Protein AF-A0A1Q9T538-F1 (afdb_monomer_lite)

pLDDT: mean 89.17, std 6.35, range [55.75, 96.44]

Sequence (88 aa):
MREVAGTSTTKGGLLDDDLDTLLQRYPESPDGVWWGSAATDFYDGVRDVRREVRTLRDDVLDHAERCRTRARELEDEADAQEAAQSAD

Radius of gyration: 22.41 Å; chains: 1; bounding box: 58×16×60 Å

Structure (mmCIF, N/CA/C/O backbone):
data_AF-A0A1Q9T538-F1
#
_entry.id   AF-A0A1Q9T538-F1
#
loop_
_atom_site.group_PDB
_atom_site.id
_atom_site.type_symbol
_atom_site.label_atom_id
_atom_site.label_alt_id
_atom_site.label_comp_id
_atom_site.label_asym_id
_atom_site.label_entity_id
_atom_site.label_seq_id
_atom_site.pdbx_PDB_ins_code
_atom_site.Cartn_x
_atom_site.Cartn_y
_atom_site.Cartn_z
_atom_site.occupancy
_atom_site.B_iso_or_equiv
_atom_site.auth_seq_id
_atom_site.auth_comp_id
_atom_site.auth_asym_id
_atom_site.auth_atom_id
_atom_site.pdbx_PDB_model_num
ATOM 1 N N . MET A 1 1 ? -15.796 -4.920 10.171 1.00 82.38 1 MET A N 1
ATOM 2 C CA . MET A 1 1 ? -14.651 -3.982 10.273 1.00 82.38 1 MET A CA 1
ATOM 3 C C . MET A 1 1 ? -13.313 -4.687 10.499 1.00 82.38 1 MET A C 1
ATOM 5 O O . MET A 1 1 ? -12.398 -4.445 9.723 1.00 82.38 1 MET A O 1
ATOM 9 N N . ARG A 1 2 ? -13.183 -5.600 11.476 1.00 83.81 2 ARG A N 1
ATOM 10 C CA . ARG A 1 2 ? -11.931 -6.358 11.700 1.00 83.81 2 ARG A CA 1
ATOM 11 C C . ARG A 1 2 ? -11.460 -7.180 10.494 1.00 83.81 2 ARG A C 1
ATOM 13 O O . ARG A 1 2 ? -10.288 -7.126 10.146 1.00 83.81 2 ARG A O 1
ATOM 20 N N . GLU A 1 3 ? -12.368 -7.894 9.833 1.00 88.06 3 GLU A N 1
ATOM 21 C CA . GLU A 1 3 ? -12.048 -8.697 8.640 1.00 88.06 3 GLU A CA 1
ATOM 22 C C . GLU A 1 3 ? -11.554 -7.839 7.464 1.00 88.06 3 GLU A C 1
ATOM 24 O O . GLU A 1 3 ? -10.569 -8.177 6.808 1.00 88.06 3 GLU A O 1
ATOM 29 N N . VAL A 1 4 ? -12.194 -6.684 7.248 1.00 85.94 4 VAL A N 1
ATOM 30 C CA . VAL A 1 4 ? -11.776 -5.694 6.244 1.00 85.94 4 VAL A CA 1
ATOM 31 C C . VAL A 1 4 ? -10.369 -5.196 6.558 1.00 85.94 4 VAL A C 1
ATOM 33 O O . VAL A 1 4 ? -9.504 -5.236 5.690 1.00 85.94 4 VAL A O 1
ATOM 36 N N . ALA A 1 5 ? -10.103 -4.816 7.810 1.00 85.19 5 ALA A N 1
ATOM 37 C CA . ALA A 1 5 ? -8.769 -4.401 8.227 1.00 85.19 5 ALA A CA 1
ATOM 38 C C . ALA A 1 5 ? -7.714 -5.501 8.040 1.00 85.19 5 ALA A C 1
ATOM 40 O O . ALA A 1 5 ? -6.605 -5.220 7.593 1.00 85.19 5 ALA A O 1
ATOM 41 N N . GLY A 1 6 ? -8.047 -6.753 8.369 1.00 87.31 6 GLY A N 1
ATOM 42 C CA . GLY A 1 6 ? -7.163 -7.897 8.143 1.00 87.31 6 GLY A CA 1
ATOM 43 C C . GLY A 1 6 ? -6.816 -8.051 6.663 1.00 87.31 6 GLY A C 1
ATOM 44 O O . GLY A 1 6 ? -5.641 -8.047 6.300 1.00 87.31 6 GLY A O 1
ATOM 45 N N . THR A 1 7 ? -7.837 -8.080 5.805 1.00 91.25 7 THR A N 1
ATOM 46 C CA . THR A 1 7 ? -7.671 -8.208 4.350 1.00 91.25 7 THR A CA 1
ATOM 47 C C . THR A 1 7 ? -6.855 -7.060 3.759 1.00 91.25 7 THR A C 1
ATOM 49 O O . THR A 1 7 ? -5.944 -7.304 2.968 1.00 91.25 7 THR A O 1
ATOM 52 N N . SER A 1 8 ? -7.150 -5.816 4.146 1.00 87.56 8 SER A N 1
ATOM 53 C CA . SER A 1 8 ? -6.425 -4.637 3.670 1.00 87.56 8 SER A CA 1
ATOM 54 C C . SER A 1 8 ? -4.962 -4.651 4.101 1.00 87.56 8 SER A C 1
ATOM 56 O O . SER A 1 8 ? -4.099 -4.341 3.292 1.00 87.56 8 SER A O 1
ATOM 58 N N . THR A 1 9 ? -4.643 -5.085 5.324 1.00 89.50 9 THR A N 1
ATOM 59 C CA . THR A 1 9 ? -3.242 -5.237 5.748 1.00 89.50 9 THR A CA 1
ATOM 60 C C . THR A 1 9 ? -2.500 -6.289 4.932 1.00 89.50 9 THR A C 1
ATOM 62 O O . THR A 1 9 ? -1.398 -6.017 4.464 1.00 89.50 9 THR A O 1
ATOM 65 N N . THR A 1 10 ? -3.096 -7.466 4.720 1.00 90.81 10 THR A N 1
ATOM 66 C CA . THR A 1 10 ? -2.460 -8.522 3.922 1.00 90.81 10 THR A CA 1
ATOM 67 C C . THR A 1 10 ? -2.224 -8.069 2.487 1.00 90.81 10 THR A C 1
ATOM 69 O O . THR A 1 10 ? -1.117 -8.204 1.985 1.00 90.81 10 THR A O 1
ATOM 72 N N . LYS A 1 11 ? -3.244 -7.509 1.827 1.00 88.31 11 LYS A N 1
ATOM 73 C CA . LYS A 1 11 ? -3.125 -7.079 0.429 1.00 88.31 11 LYS A CA 1
ATOM 74 C C . LYS A 1 11 ? -2.230 -5.853 0.274 1.00 88.31 11 LYS A C 1
ATOM 76 O O . LYS A 1 11 ? -1.449 -5.810 -0.665 1.00 88.31 11 LYS A O 1
ATOM 81 N N . GLY A 1 12 ? -2.313 -4.896 1.197 1.00 85.44 12 GLY A N 1
ATOM 82 C CA . GLY A 1 12 ? -1.469 -3.702 1.198 1.00 85.44 12 GLY A CA 1
ATOM 83 C C . GLY A 1 12 ? 0.017 -4.045 1.272 1.00 85.44 12 GLY A C 1
ATOM 84 O O . GLY A 1 12 ? 0.811 -3.463 0.545 1.00 85.44 12 GLY A O 1
ATOM 85 N N . GLY A 1 13 ? 0.386 -5.048 2.077 1.00 84.19 13 GLY A N 1
ATOM 86 C CA . GLY A 1 13 ? 1.769 -5.518 2.179 1.00 84.19 13 GLY A CA 1
ATOM 87 C C . GLY A 1 13 ? 2.329 -6.183 0.9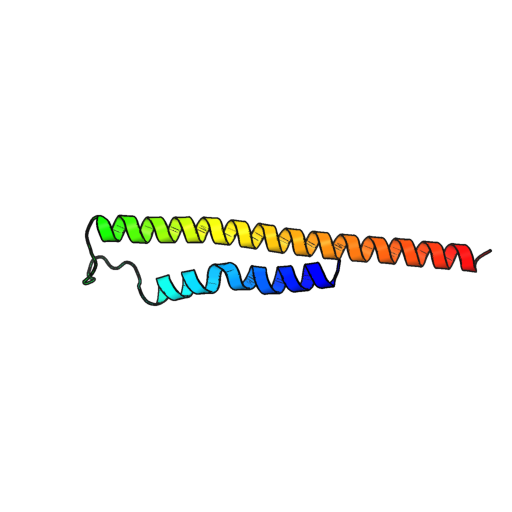17 1.00 84.19 13 GLY A C 1
ATOM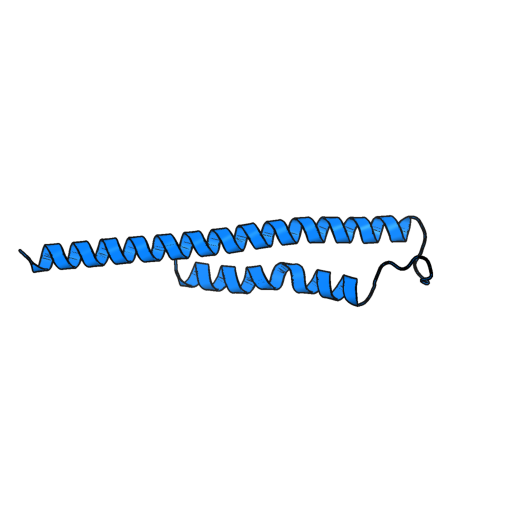 88 O O . GLY A 1 13 ? 3.539 -6.301 0.819 1.00 84.19 13 GLY A O 1
ATOM 89 N N . LEU A 1 14 ? 1.481 -6.592 -0.032 1.00 88.81 14 LEU A N 1
ATOM 90 C CA . LEU A 1 14 ? 1.894 -7.258 -1.276 1.00 88.81 14 LEU A CA 1
ATOM 91 C C . LEU A 1 14 ? 2.022 -6.293 -2.465 1.00 88.81 14 LEU A C 1
ATOM 93 O O . LEU A 1 14 ? 2.407 -6.714 -3.551 1.00 88.81 14 LEU A O 1
ATOM 97 N N . LEU A 1 15 ? 1.641 -5.022 -2.302 1.00 86.12 15 LEU A N 1
ATOM 98 C CA . LEU A 1 15 ? 1.485 -4.100 -3.430 1.00 86.12 15 LEU A CA 1
ATOM 99 C C . LEU A 1 15 ? 2.808 -3.759 -4.128 1.00 86.12 15 LEU A C 1
ATOM 101 O O . LEU A 1 15 ? 2.811 -3.640 -5.350 1.00 86.12 15 LEU A O 1
ATOM 105 N 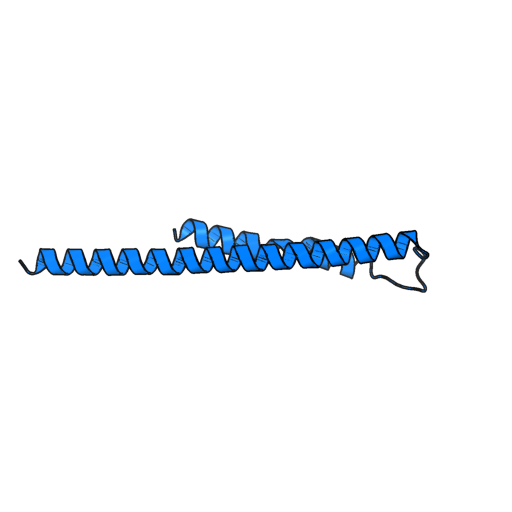N . ASP A 1 16 ? 3.916 -3.612 -3.399 1.00 84.88 16 ASP A N 1
ATOM 106 C CA . ASP A 1 16 ? 5.209 -3.219 -3.975 1.00 84.88 16 ASP A CA 1
ATOM 107 C C . ASP A 1 16 ? 6.220 -4.366 -4.170 1.00 84.88 16 ASP A C 1
ATOM 109 O O . ASP A 1 16 ? 7.272 -4.142 -4.773 1.00 84.88 16 ASP A O 1
ATOM 113 N N . ASP A 1 17 ? 5.885 -5.596 -3.764 1.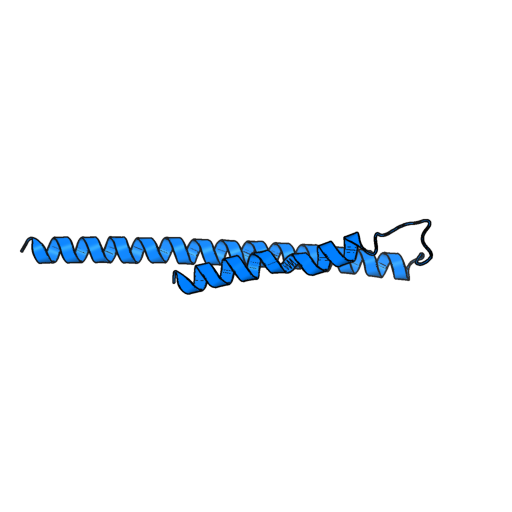00 86.12 17 ASP A N 1
ATOM 114 C CA . ASP A 1 17 ? 6.786 -6.763 -3.813 1.00 86.12 17 ASP A CA 1
ATOM 115 C C . ASP A 1 17 ? 7.227 -7.131 -5.242 1.00 86.12 17 ASP A C 1
ATOM 117 O O . ASP A 1 17 ? 8.407 -7.406 -5.493 1.00 86.12 17 ASP A O 1
ATOM 121 N N . ASP A 1 18 ? 6.302 -7.108 -6.205 1.00 82.62 18 ASP A N 1
ATOM 122 C CA . ASP A 1 18 ? 6.593 -7.473 -7.598 1.00 82.62 18 ASP A CA 1
ATOM 123 C C . ASP A 1 18 ? 7.513 -6.444 -8.275 1.00 82.62 18 ASP A C 1
ATOM 125 O O . ASP A 1 18 ? 8.413 -6.806 -9.040 1.00 82.62 18 ASP A O 1
ATOM 129 N N . LEU A 1 19 ? 7.327 -5.155 -7.968 1.00 85.19 19 LEU A N 1
ATOM 130 C CA . LEU A 1 19 ? 8.152 -4.069 -8.503 1.00 85.19 19 LEU A CA 1
ATOM 131 C C . LEU A 1 19 ? 9.557 -4.084 -7.897 1.00 85.19 19 LEU A C 1
ATOM 133 O O . LEU A 1 19 ? 10.537 -3.907 -8.625 1.00 85.19 19 LEU A O 1
ATOM 137 N N . ASP A 1 20 ? 9.668 -4.341 -6.592 1.00 86.69 20 ASP A N 1
ATOM 138 C CA . ASP A 1 20 ? 10.963 -4.506 -5.931 1.00 86.69 20 ASP A CA 1
ATOM 139 C C . ASP A 1 20 ? 11.705 -5.733 -6.483 1.00 86.69 20 ASP A C 1
ATOM 141 O O . ASP A 1 20 ? 12.892 -5.638 -6.805 1.00 86.69 20 ASP A O 1
ATOM 145 N N . THR A 1 21 ? 10.998 -6.844 -6.710 1.00 87.06 21 THR A N 1
ATOM 146 C CA . THR A 1 21 ? 11.562 -8.047 -7.342 1.00 87.06 21 THR A CA 1
ATOM 147 C C . THR A 1 21 ? 12.049 -7.768 -8.767 1.00 87.06 21 THR A C 1
ATOM 149 O O . THR A 1 21 ? 13.147 -8.191 -9.144 1.00 87.06 21 THR A O 1
ATOM 152 N N . LEU A 1 22 ? 11.266 -7.039 -9.570 1.00 84.94 22 LEU A N 1
ATOM 153 C CA . LEU A 1 22 ? 11.635 -6.681 -10.942 1.00 84.94 22 LEU A CA 1
ATOM 154 C C . LEU A 1 22 ? 12.902 -5.821 -10.972 1.00 84.94 22 LEU A C 1
ATOM 156 O O . LEU A 1 22 ? 13.839 -6.150 -11.701 1.00 84.94 22 LEU A O 1
ATOM 160 N N . LEU A 1 23 ? 12.961 -4.770 -10.150 1.00 86.69 23 LEU A N 1
ATOM 161 C CA . LEU A 1 23 ? 14.119 -3.873 -10.065 1.00 86.69 23 LEU A CA 1
ATOM 162 C C . LEU A 1 23 ? 15.365 -4.562 -9.501 1.00 86.69 23 LEU A C 1
ATOM 164 O O . LEU A 1 23 ? 16.482 -4.231 -9.892 1.00 86.69 23 LEU A O 1
ATOM 168 N N . GLN A 1 24 ? 15.192 -5.530 -8.601 1.00 88.94 24 GLN A N 1
ATOM 169 C CA . GLN A 1 24 ? 16.303 -6.317 -8.076 1.00 88.94 24 GLN A CA 1
ATOM 170 C C . GLN A 1 24 ? 16.873 -7.273 -9.132 1.00 88.94 24 GLN A C 1
ATOM 172 O O . GLN A 1 24 ? 18.087 -7.470 -9.197 1.00 88.94 24 GLN A O 1
ATOM 177 N N . ARG A 1 25 ? 16.010 -7.867 -9.966 1.00 88.81 25 ARG A N 1
ATOM 178 C CA . ARG A 1 25 ? 16.416 -8.812 -11.016 1.00 88.81 25 ARG A CA 1
ATOM 179 C C . ARG A 1 25 ? 16.994 -8.121 -12.249 1.00 88.81 25 ARG A C 1
ATOM 181 O O . ARG A 1 25 ? 17.877 -8.681 -12.897 1.00 88.81 25 ARG A O 1
ATOM 188 N N . TYR A 1 26 ? 16.501 -6.928 -12.559 1.00 86.25 26 TYR A N 1
ATOM 189 C CA . TYR A 1 26 ? 16.914 -6.124 -13.703 1.00 86.25 26 TYR A CA 1
ATOM 190 C C . TYR A 1 26 ? 17.287 -4.717 -13.224 1.00 86.25 26 TYR A C 1
ATOM 192 O O . TYR A 1 26 ? 16.503 -3.786 -13.393 1.00 86.25 26 TYR A O 1
ATOM 200 N N . PRO A 1 27 ? 18.451 -4.553 -12.573 1.00 87.44 27 PRO A N 1
ATOM 201 C CA . PRO A 1 27 ? 18.883 -3.244 -12.114 1.00 87.44 27 PRO A CA 1
ATOM 202 C C . PRO A 1 27 ? 19.273 -2.355 -13.297 1.00 87.44 27 PRO A C 1
ATOM 204 O O . PRO A 1 27 ? 19.872 -2.818 -14.273 1.00 87.44 27 PRO A O 1
ATOM 207 N N . GLU A 1 28 ? 19.002 -1.055 -13.173 1.00 85.12 28 GLU A N 1
ATOM 208 C CA . GLU A 1 28 ? 19.561 -0.071 -14.096 1.00 85.12 28 GLU A CA 1
ATOM 209 C C . GLU A 1 28 ? 21.090 -0.094 -13.984 1.00 85.12 28 GLU A C 1
ATOM 211 O O . GLU A 1 28 ? 21.655 0.144 -12.914 1.00 85.12 28 GLU A O 1
ATOM 216 N N . SER A 1 29 ? 21.758 -0.412 -15.092 1.00 83.31 29 SER A N 1
ATOM 217 C CA . SER A 1 29 ? 23.211 -0.492 -15.165 1.00 83.31 29 SER A CA 1
ATOM 218 C C . SER A 1 29 ? 23.699 0.243 -16.413 1.00 83.31 29 SER A C 1
ATOM 220 O O . SER A 1 29 ? 23.325 -0.152 -17.520 1.00 83.31 29 SER A O 1
ATOM 222 N N . PRO A 1 30 ? 24.548 1.275 -16.264 1.00 72.62 30 PRO A N 1
ATOM 223 C CA . PRO A 1 30 ? 25.108 1.998 -17.405 1.00 72.62 30 PRO A CA 1
ATOM 224 C C . PRO A 1 30 ? 26.031 1.123 -18.270 1.00 72.62 30 PRO A C 1
ATOM 226 O O . PRO A 1 30 ? 26.203 1.413 -19.449 1.00 72.62 30 PRO A O 1
ATOM 229 N N . ASP A 1 31 ? 26.561 0.031 -17.709 1.00 79.50 31 ASP A N 1
ATOM 230 C CA . ASP A 1 31 ? 27.412 -0.945 -18.405 1.00 79.50 31 ASP A CA 1
ATOM 231 C C . ASP A 1 31 ? 26.619 -2.167 -18.922 1.00 79.50 31 ASP A C 1
ATOM 233 O O . ASP A 1 31 ? 27.194 -3.148 -19.401 1.00 79.50 31 ASP A O 1
ATOM 237 N N . GLY A 1 32 ? 25.288 -2.149 -18.789 1.00 79.25 32 GLY A N 1
ATOM 238 C CA . GLY A 1 32 ? 24.407 -3.239 -19.197 1.00 79.25 32 GLY A CA 1
ATOM 239 C C . GLY A 1 32 ? 24.171 -3.305 -20.707 1.00 79.25 32 GLY A C 1
ATOM 240 O O . GLY A 1 32 ? 24.451 -2.377 -21.456 1.00 79.25 32 GLY A O 1
ATOM 241 N N . VAL A 1 33 ? 23.578 -4.409 -21.172 1.00 84.19 33 VAL A N 1
ATOM 242 C CA . VAL A 1 33 ? 23.169 -4.572 -22.585 1.00 84.19 33 VAL A CA 1
ATOM 243 C C . VAL A 1 33 ? 21.951 -3.722 -22.966 1.00 84.19 33 VAL A C 1
ATOM 245 O O . VAL A 1 33 ? 21.690 -3.518 -24.149 1.00 84.19 33 VAL A O 1
ATOM 248 N N . TRP A 1 34 ? 21.209 -3.232 -21.971 1.00 85.38 34 TRP A N 1
ATOM 249 C CA . TRP A 1 34 ? 20.033 -2.381 -22.130 1.00 85.38 34 TRP A CA 1
ATOM 250 C C . TRP A 1 34 ? 20.363 -0.968 -21.643 1.00 85.38 34 TRP A C 1
ATOM 252 O O . TRP A 1 34 ? 20.339 -0.700 -20.443 1.00 85.38 34 TRP A O 1
ATOM 262 N N . TRP A 1 35 ? 20.713 -0.087 -22.580 1.00 86.75 35 TRP A N 1
ATOM 263 C CA . TRP A 1 35 ? 21.178 1.277 -22.322 1.00 86.75 35 TRP A CA 1
ATOM 264 C C . TRP A 1 35 ? 20.626 2.258 -23.369 1.00 86.75 35 TRP A C 1
ATOM 266 O O . TRP A 1 35 ? 20.134 1.853 -24.423 1.00 86.75 35 TRP A O 1
ATOM 276 N N . GLY A 1 36 ? 20.712 3.559 -23.079 1.00 87.94 36 GLY A N 1
ATOM 277 C CA . GLY A 1 36 ? 20.192 4.638 -23.930 1.00 87.94 36 GLY A CA 1
ATOM 278 C C . GLY A 1 36 ? 18.854 5.202 -23.440 1.00 87.94 36 GLY A C 1
ATOM 279 O O . GLY A 1 36 ? 18.333 4.776 -22.414 1.00 87.94 36 GLY A O 1
ATOM 280 N N . SER A 1 37 ? 18.289 6.168 -24.172 1.00 92.69 37 SER A N 1
ATOM 281 C CA . SER A 1 37 ? 17.101 6.922 -23.729 1.00 92.69 37 SER A CA 1
ATOM 282 C C . SER A 1 37 ? 15.894 6.035 -23.425 1.00 92.69 37 SER A C 1
ATOM 284 O O . SER A 1 37 ? 15.243 6.227 -22.410 1.00 92.69 37 SER A O 1
ATOM 286 N N . ALA A 1 38 ? 15.649 5.004 -24.237 1.00 90.25 38 ALA A N 1
ATOM 287 C CA . ALA A 1 38 ? 14.563 4.055 -23.992 1.00 90.25 38 ALA A CA 1
ATOM 288 C C . ALA A 1 38 ? 14.736 3.271 -22.677 1.00 90.25 38 ALA A C 1
ATOM 290 O O . ALA A 1 38 ? 13.750 2.903 -22.042 1.00 90.25 38 ALA A O 1
ATOM 291 N N . ALA A 1 39 ? 15.982 3.009 -22.265 1.00 89.81 39 ALA A N 1
ATOM 292 C CA . ALA A 1 39 ? 16.262 2.376 -20.983 1.00 89.81 39 ALA A CA 1
ATOM 293 C C . ALA A 1 39 ? 15.999 3.337 -19.822 1.00 89.81 39 ALA A C 1
ATOM 295 O O . ALA A 1 39 ? 15.342 2.946 -18.861 1.00 89.81 39 ALA A O 1
ATOM 296 N N . THR A 1 40 ? 16.446 4.588 -19.944 1.00 91.38 40 THR A N 1
ATOM 297 C CA . THR A 1 40 ? 16.176 5.647 -18.963 1.00 91.38 40 THR A CA 1
ATOM 298 C C . THR A 1 40 ? 14.675 5.869 -18.782 1.00 91.38 40 THR A C 1
ATOM 300 O O . THR A 1 40 ? 14.185 5.756 -17.663 1.00 91.38 40 THR A O 1
ATOM 303 N N . ASP A 1 41 ? 13.928 6.060 -19.874 1.00 93.62 41 ASP A N 1
ATOM 304 C CA . ASP A 1 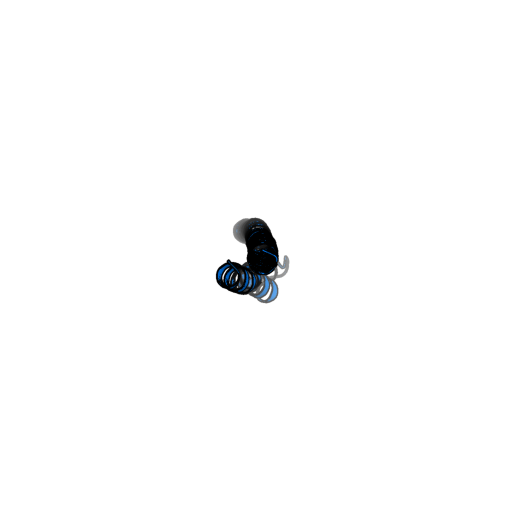41 ? 12.474 6.272 -19.839 1.00 93.62 41 ASP A CA 1
ATOM 305 C C . ASP A 1 41 ? 11.744 5.105 -19.154 1.00 93.62 41 ASP A C 1
ATOM 307 O O . ASP A 1 41 ? 10.812 5.305 -18.374 1.00 93.62 41 ASP A O 1
ATOM 311 N N . PHE A 1 42 ? 12.187 3.869 -19.410 1.00 90.81 42 PHE A N 1
ATOM 312 C CA . PHE A 1 42 ? 11.640 2.685 -18.753 1.00 90.81 42 PHE A CA 1
ATOM 313 C C . PHE A 1 42 ? 11.910 2.687 -17.244 1.00 90.81 42 PHE A C 1
ATOM 315 O O . PHE A 1 42 ? 10.978 2.505 -16.460 1.00 90.81 42 PHE A O 1
ATOM 322 N N . TYR A 1 43 ? 13.162 2.877 -16.819 1.00 90.44 43 TYR A N 1
ATOM 323 C CA . TYR A 1 43 ? 13.513 2.827 -15.398 1.00 90.44 43 TYR A CA 1
ATOM 324 C C . TYR A 1 43 ? 12.905 3.981 -14.604 1.00 90.44 43 TYR A C 1
ATOM 326 O O . TYR A 1 43 ? 12.472 3.767 -13.470 1.00 90.44 43 TYR A O 1
ATOM 334 N N . ASP A 1 44 ? 12.807 5.168 -15.195 1.00 91.94 44 ASP A N 1
ATOM 335 C CA . ASP A 1 44 ? 12.121 6.303 -14.582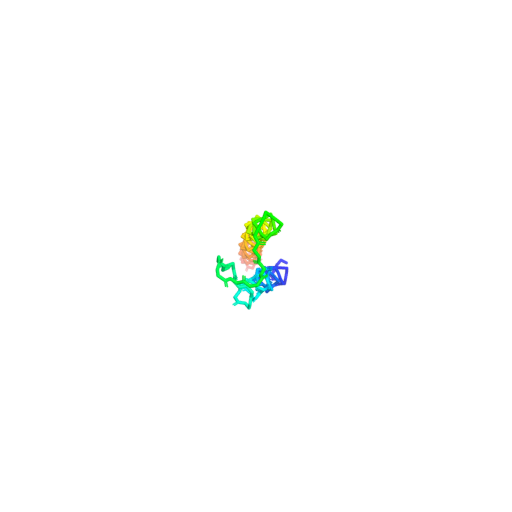 1.00 91.94 44 ASP A CA 1
ATOM 336 C C . ASP A 1 44 ? 10.617 6.038 -14.460 1.00 91.94 44 ASP A C 1
ATOM 338 O O . ASP A 1 44 ? 10.060 6.193 -13.371 1.00 91.94 44 ASP A O 1
ATOM 342 N N . GLY A 1 45 ? 9.982 5.491 -15.502 1.00 93.06 45 GLY A N 1
ATOM 343 C CA . GLY A 1 45 ? 8.586 5.054 -15.434 1.00 93.06 45 GLY A CA 1
ATOM 344 C C . GLY A 1 45 ? 8.340 4.002 -14.346 1.00 93.06 45 GLY A C 1
ATOM 345 O O . GLY A 1 45 ? 7.402 4.125 -13.560 1.00 93.06 45 GLY A O 1
ATOM 346 N N . VAL A 1 46 ? 9.209 2.992 -14.229 1.00 90.44 46 VAL A N 1
ATOM 347 C CA . VAL A 1 46 ? 9.106 1.970 -13.170 1.00 90.44 46 VAL A CA 1
ATOM 348 C C . VAL A 1 46 ? 9.282 2.584 -11.776 1.00 90.44 46 VAL A C 1
ATOM 350 O O . VAL A 1 46 ? 8.574 2.200 -10.843 1.00 90.44 46 VAL A O 1
ATOM 353 N N . ARG A 1 47 ? 10.197 3.547 -11.604 1.00 89.25 47 ARG A N 1
ATOM 354 C CA . ARG A 1 47 ? 10.388 4.260 -10.327 1.00 89.25 47 ARG A CA 1
ATOM 355 C C . ARG A 1 47 ? 9.171 5.087 -9.938 1.00 89.25 47 ARG A C 1
ATOM 357 O O . ARG A 1 47 ? 8.840 5.126 -8.752 1.00 89.25 47 ARG A O 1
ATOM 364 N N . ASP A 1 48 ? 8.529 5.737 -10.900 1.00 93.75 48 ASP A N 1
ATOM 365 C CA . ASP A 1 48 ? 7.322 6.520 -10.653 1.00 93.75 48 ASP A CA 1
ATOM 366 C C . ASP A 1 48 ? 6.144 5.614 -10.284 1.00 93.75 48 ASP A C 1
ATOM 368 O O . ASP A 1 48 ? 5.536 5.825 -9.235 1.00 93.75 48 ASP A O 1
ATOM 372 N N . VAL A 1 49 ? 5.919 4.522 -11.023 1.00 92.00 49 VAL A N 1
ATOM 373 C CA . VAL A 1 49 ? 4.914 3.506 -10.657 1.00 92.00 49 VAL A CA 1
ATOM 374 C C . VAL A 1 49 ? 5.182 2.952 -9.255 1.00 92.00 49 VAL A C 1
ATOM 376 O O . VAL A 1 49 ? 4.269 2.861 -8.439 1.00 92.00 49 VAL A O 1
ATOM 379 N N . ARG A 1 50 ? 6.439 2.639 -8.918 1.00 90.88 50 ARG A N 1
ATOM 380 C CA . ARG A 1 50 ? 6.812 2.188 -7.566 1.00 90.88 50 ARG A CA 1
ATOM 381 C C . ARG A 1 50 ? 6.460 3.218 -6.495 1.00 90.88 50 ARG A C 1
ATOM 383 O O . ARG A 1 50 ? 6.027 2.840 -5.408 1.00 90.88 50 ARG A O 1
ATOM 390 N N . ARG A 1 51 ? 6.659 4.510 -6.769 1.00 92.00 51 ARG A N 1
ATOM 391 C CA . ARG A 1 51 ? 6.299 5.587 -5.838 1.00 92.00 51 ARG A CA 1
ATOM 392 C C . ARG A 1 51 ? 4.790 5.617 -5.609 1.00 92.00 51 ARG A C 1
ATOM 394 O O . ARG A 1 51 ? 4.366 5.614 -4.459 1.00 92.00 51 ARG A O 1
ATOM 401 N N . GLU A 1 52 ? 4.005 5.590 -6.680 1.00 94.88 52 GLU A N 1
ATOM 402 C CA . GLU A 1 52 ? 2.539 5.607 -6.608 1.00 94.88 52 GLU A CA 1
ATOM 403 C C . GLU A 1 52 ? 1.980 4.378 -5.885 1.00 94.88 52 GLU A C 1
ATOM 405 O O . GLU A 1 52 ? 1.107 4.497 -5.028 1.00 94.88 52 GLU A O 1
ATOM 410 N N . VAL A 1 53 ? 2.526 3.196 -6.170 1.00 93.44 53 VAL A N 1
ATOM 411 C CA . VAL A 1 53 ? 2.135 1.943 -5.513 1.00 93.44 53 VAL A CA 1
ATOM 412 C C . VAL A 1 53 ? 2.444 1.969 -4.016 1.00 93.44 53 VAL A C 1
ATOM 414 O O . VAL A 1 53 ? 1.639 1.487 -3.222 1.00 93.44 53 VAL A O 1
ATOM 417 N N . ARG A 1 54 ? 3.565 2.572 -3.603 1.00 92.44 54 ARG A N 1
ATOM 418 C CA . ARG A 1 54 ? 3.878 2.764 -2.179 1.00 92.44 54 ARG A CA 1
ATOM 419 C C . ARG A 1 54 ? 2.911 3.716 -1.495 1.00 92.44 54 ARG A C 1
ATOM 421 O O . ARG A 1 54 ? 2.439 3.400 -0.412 1.00 92.44 54 ARG A O 1
ATOM 428 N N . THR A 1 55 ? 2.556 4.819 -2.148 1.00 94.94 55 THR A N 1
ATOM 429 C CA . THR A 1 55 ? 1.510 5.716 -1.642 1.00 94.94 55 THR A CA 1
ATOM 430 C C . THR A 1 55 ? 0.184 4.975 -1.474 1.00 94.94 55 THR A C 1
ATOM 432 O O . THR A 1 55 ? -0.429 5.052 -0.415 1.00 94.94 55 THR A O 1
ATOM 435 N N . LEU A 1 56 ? -0.219 4.174 -2.465 1.00 94.06 56 LEU A N 1
ATOM 436 C CA . LEU A 1 56 ? -1.430 3.358 -2.368 1.00 94.06 56 LEU A CA 1
ATOM 437 C C . LEU A 1 56 ? -1.351 2.335 -1.226 1.00 94.06 56 LEU A C 1
ATOM 439 O O . LEU A 1 56 ? -2.338 2.107 -0.526 1.00 94.06 56 LEU A O 1
ATOM 443 N N . ARG A 1 57 ? -0.191 1.701 -1.033 1.00 93.56 57 ARG A N 1
ATOM 444 C CA . ARG A 1 57 ? 0.046 0.794 0.091 1.00 93.56 57 ARG A CA 1
ATOM 445 C C . ARG A 1 57 ? -0.165 1.506 1.420 1.00 93.56 57 ARG A C 1
ATOM 447 O O . ARG A 1 57 ? -0.900 0.978 2.253 1.00 93.56 57 ARG A O 1
ATOM 454 N N . ASP A 1 58 ? 0.443 2.670 1.603 1.00 94.25 58 ASP A N 1
ATOM 455 C CA . ASP A 1 58 ? 0.309 3.450 2.831 1.00 94.25 58 ASP A CA 1
ATOM 456 C C . ASP A 1 58 ? -1.164 3.825 3.073 1.00 94.25 58 ASP A C 1
ATOM 458 O O . ASP A 1 58 ? -1.698 3.544 4.145 1.00 94.25 58 ASP A O 1
ATOM 462 N N . ASP A 1 59 ? -1.883 4.288 2.045 1.00 95.50 59 ASP A N 1
ATOM 463 C CA . ASP A 1 59 ? -3.316 4.613 2.134 1.00 95.50 59 ASP A CA 1
ATOM 464 C C . ASP A 1 59 ? -4.186 3.410 2.549 1.00 95.50 59 ASP A C 1
ATOM 466 O O . ASP A 1 59 ? -5.137 3.535 3.336 1.00 95.50 59 ASP A O 1
ATOM 470 N N . VAL A 1 60 ? -3.882 2.222 2.015 1.00 93.75 60 VAL A N 1
ATOM 471 C CA . VAL A 1 60 ? -4.589 0.974 2.340 1.00 93.75 60 VAL A CA 1
ATOM 472 C C . VAL A 1 60 ? -4.299 0.537 3.776 1.00 93.75 60 VAL A C 1
ATOM 474 O O . VAL A 1 60 ? -5.216 0.082 4.473 1.00 93.75 60 VAL A O 1
ATOM 477 N N . LEU A 1 61 ? -3.052 0.668 4.233 1.00 93.12 61 LEU A N 1
ATOM 478 C CA . LEU A 1 61 ? -2.655 0.344 5.602 1.00 93.12 61 LEU A CA 1
ATOM 479 C C . LEU A 1 61 ? -3.289 1.312 6.609 1.00 93.12 61 LEU A C 1
ATOM 481 O O . LEU A 1 61 ? -3.872 0.853 7.595 1.00 93.12 61 LEU A O 1
ATOM 485 N N . ASP A 1 62 ? -3.307 2.607 6.305 1.00 95.75 62 ASP A N 1
ATOM 486 C CA . ASP A 1 62 ? -3.999 3.629 7.092 1.00 95.75 62 ASP A CA 1
ATOM 487 C C . ASP A 1 62 ? -5.504 3.353 7.167 1.00 95.75 62 ASP A C 1
ATOM 489 O O . ASP A 1 62 ? -6.139 3.460 8.220 1.00 95.75 62 ASP A O 1
ATOM 493 N N . HIS A 1 63 ? -6.117 2.952 6.049 1.00 94.44 63 HIS A N 1
ATOM 494 C CA . HIS A 1 63 ? -7.520 2.551 6.051 1.00 94.44 63 HIS A CA 1
ATOM 495 C C . HIS A 1 63 ? -7.765 1.320 6.932 1.00 94.44 63 HIS A C 1
ATOM 497 O O . HIS A 1 63 ? -8.736 1.294 7.693 1.00 94.44 63 HIS A O 1
ATOM 503 N N . ALA A 1 64 ? -6.880 0.323 6.873 1.00 94.19 64 ALA A N 1
ATOM 504 C CA . ALA A 1 64 ? -6.966 -0.850 7.731 1.00 94.19 64 ALA A CA 1
ATOM 505 C C . ALA A 1 64 ? -6.894 -0.471 9.218 1.00 94.19 64 ALA A C 1
ATOM 507 O O . ALA A 1 64 ? -7.681 -0.983 10.016 1.00 94.19 64 ALA A O 1
ATOM 508 N N . GLU A 1 65 ? -5.998 0.443 9.593 1.00 94.69 65 GLU A N 1
ATOM 509 C CA . GLU A 1 65 ? -5.895 0.946 10.962 1.00 94.69 65 GLU A CA 1
ATOM 510 C C . GLU A 1 65 ? -7.177 1.656 11.407 1.00 94.69 65 GLU A C 1
ATOM 512 O O . GLU A 1 65 ? -7.738 1.297 12.445 1.00 94.69 65 GLU A O 1
ATOM 517 N N . ARG A 1 66 ? -7.724 2.561 10.584 1.00 95.50 66 ARG A N 1
ATOM 518 C CA . ARG A 1 66 ? -9.013 3.221 10.866 1.00 95.50 66 ARG A CA 1
ATOM 519 C C . ARG A 1 66 ? -10.141 2.213 11.090 1.00 95.50 66 ARG A C 1
ATOM 521 O O . ARG A 1 66 ? -10.926 2.364 12.025 1.00 95.50 66 ARG A O 1
ATOM 528 N N . CYS A 1 67 ? -10.205 1.151 10.285 1.00 94.12 67 CYS A N 1
ATOM 529 C CA . CYS A 1 67 ? -11.177 0.076 10.480 1.00 94.12 67 CYS A CA 1
ATOM 530 C C . CYS A 1 67 ? -10.981 -0.676 11.808 1.00 94.12 67 CYS A C 1
ATOM 532 O O . CYS A 1 67 ? -11.974 -1.077 12.417 1.00 94.12 67 CYS A O 1
ATOM 534 N N . ARG A 1 68 ? -9.739 -0.881 12.272 1.00 94.50 68 ARG A N 1
ATOM 535 C CA . ARG A 1 68 ? -9.467 -1.509 13.581 1.00 94.50 68 ARG A CA 1
ATOM 536 C C . ARG A 1 68 ? -9.894 -0.611 14.727 1.00 94.50 68 ARG A C 1
ATOM 538 O O . ARG A 1 68 ? -10.550 -1.100 15.640 1.00 94.50 68 ARG A O 1
ATOM 545 N N . THR A 1 69 ? -9.543 0.670 14.665 1.00 96.44 69 THR A N 1
ATOM 546 C CA . THR A 1 69 ? -9.927 1.653 15.682 1.00 96.44 69 THR A CA 1
ATOM 547 C C . THR A 1 69 ? -11.440 1.726 15.797 1.00 96.44 69 THR A C 1
ATOM 549 O O . THR A 1 69 ? -11.971 1.502 16.879 1.00 96.44 69 THR A O 1
ATOM 552 N N . ARG A 1 70 ? -12.154 1.868 14.672 1.00 95.94 70 ARG A N 1
ATOM 553 C CA . ARG A 1 70 ? -13.619 1.923 14.705 1.00 95.94 70 ARG A CA 1
ATOM 554 C C . ARG A 1 70 ? -14.262 0.627 15.203 1.00 95.94 70 ARG A C 1
ATOM 556 O O . ARG A 1 70 ? -15.312 0.674 15.830 1.00 95.94 70 ARG A O 1
ATOM 563 N N . ALA A 1 71 ? -13.663 -0.532 14.921 1.00 94.31 71 ALA A N 1
ATOM 564 C CA . ALA A 1 71 ? -14.160 -1.796 15.461 1.00 94.31 71 ALA A CA 1
ATOM 565 C C . ALA A 1 71 ? -14.063 -1.845 16.993 1.00 94.31 71 ALA A C 1
ATOM 567 O O . ALA A 1 71 ? -15.009 -2.293 17.624 1.00 94.31 71 ALA A O 1
ATOM 568 N N . ARG A 1 72 ? -12.952 -1.361 17.565 1.00 95.19 72 ARG A N 1
ATOM 569 C CA . ARG A 1 72 ? -12.753 -1.296 19.021 1.00 95.19 72 ARG A CA 1
ATOM 570 C C . ARG A 1 72 ? -13.724 -0.324 19.678 1.00 95.19 72 ARG A C 1
ATOM 572 O O . ARG A 1 72 ? -14.380 -0.699 20.630 1.00 95.19 72 ARG A O 1
ATOM 579 N N . GLU A 1 73 ? -13.883 0.871 19.112 1.00 95.69 73 GLU A N 1
ATOM 580 C CA . GLU A 1 73 ? -14.850 1.852 19.622 1.00 95.69 73 GLU A CA 1
ATOM 581 C C . GLU A 1 73 ? -16.271 1.280 19.680 1.00 95.69 73 GLU A C 1
ATOM 583 O O . GLU A 1 73 ? -16.967 1.464 20.668 1.00 95.69 73 GLU A O 1
ATOM 588 N N . LEU A 1 74 ? -16.696 0.552 18.642 1.00 95.00 74 LEU A N 1
ATOM 589 C CA . LEU A 1 74 ? -18.018 -0.080 18.611 1.00 95.00 74 LEU A CA 1
ATOM 590 C C . LEU A 1 74 ? -18.178 -1.197 19.653 1.00 95.00 74 LEU A C 1
ATOM 592 O O . LEU A 1 74 ? -19.292 -1.443 20.103 1.00 95.00 74 LEU A O 1
ATOM 596 N N . GLU A 1 75 ? -17.096 -1.886 20.004 1.00 94.06 75 GLU A N 1
ATOM 597 C CA . GLU A 1 75 ? -17.095 -2.908 21.055 1.00 94.06 75 GLU A CA 1
ATOM 598 C C . GLU A 1 75 ? -17.160 -2.263 22.435 1.00 94.06 75 GLU A C 1
ATOM 600 O O . GLU A 1 75 ? -18.016 -2.636 23.226 1.00 94.06 75 GLU A O 1
ATOM 605 N N . ASP A 1 76 ? -16.360 -1.224 22.675 1.00 96.12 76 ASP A N 1
ATOM 606 C CA . ASP A 1 76 ? -16.400 -0.455 23.920 1.00 96.12 76 ASP A CA 1
ATOM 607 C C . ASP A 1 76 ? -17.784 0.201 24.130 1.00 96.12 76 ASP A C 1
ATOM 609 O O . ASP A 1 76 ? -18.325 0.203 25.238 1.00 96.12 76 ASP A O 1
ATOM 613 N N . GLU A 1 77 ? -18.390 0.737 23.059 1.00 95.69 77 GLU A N 1
ATOM 614 C CA . GLU A 1 77 ? -19.759 1.272 23.064 1.00 95.69 77 GLU A CA 1
ATOM 615 C C . GLU A 1 77 ? -20.792 0.183 23.416 1.00 95.69 77 GLU A C 1
ATOM 617 O O . GLU A 1 77 ? -21.736 0.457 24.163 1.00 95.69 77 GLU A O 1
ATOM 622 N N . ALA A 1 78 ? -20.629 -1.038 22.894 1.00 92.94 78 ALA A N 1
ATOM 623 C CA . ALA A 1 78 ? -21.524 -2.160 23.170 1.00 92.94 78 ALA A CA 1
ATOM 624 C C . ALA A 1 78 ? -21.383 -2.665 24.615 1.00 92.94 78 ALA A C 1
ATOM 626 O O . ALA A 1 78 ? -22.393 -2.810 25.305 1.00 92.94 78 ALA A O 1
ATOM 627 N N . ASP A 1 79 ? -20.152 -2.840 25.099 1.00 94.38 79 ASP A N 1
ATOM 628 C CA . ASP A 1 79 ? -19.856 -3.274 26.468 1.00 94.38 79 ASP A CA 1
ATOM 629 C C . ASP A 1 79 ? -20.415 -2.275 27.497 1.00 94.38 79 ASP A C 1
ATOM 631 O O . ASP A 1 79 ? -21.011 -2.660 28.507 1.00 94.38 79 ASP A O 1
ATOM 635 N N . ALA A 1 80 ? -20.288 -0.970 27.227 1.00 92.94 80 ALA A N 1
ATOM 636 C CA . ALA A 1 80 ? -20.849 0.074 28.080 1.00 92.94 80 ALA A CA 1
ATOM 637 C C . ALA A 1 80 ? -22.387 0.034 28.129 1.00 92.94 80 ALA A C 1
ATOM 639 O O . ALA A 1 80 ? -22.979 0.257 29.189 1.00 92.94 80 ALA A O 1
ATOM 640 N N . GLN A 1 81 ? -23.042 -0.256 27.001 1.00 93.25 81 GLN A N 1
ATOM 641 C CA . GLN A 1 81 ? -24.499 -0.399 26.941 1.00 93.25 81 GLN A CA 1
ATOM 642 C C . GLN A 1 81 ? -24.981 -1.650 27.682 1.00 93.25 81 GLN A C 1
ATOM 644 O O . GLN A 1 81 ? -25.956 -1.567 28.428 1.00 93.25 81 GLN A O 1
ATOM 649 N N . GLU A 1 82 ? -24.295 -2.783 27.526 1.00 90.31 82 GLU A N 1
ATOM 650 C CA . GLU A 1 82 ? -24.616 -4.026 28.236 1.00 90.31 82 GLU A CA 1
ATOM 651 C C . GLU A 1 82 ? -24.457 -3.862 29.756 1.00 90.31 82 GLU A C 1
ATOM 653 O O . GLU A 1 82 ? -25.334 -4.268 30.527 1.00 90.31 82 GLU A O 1
ATOM 658 N N . ALA A 1 83 ? -23.388 -3.192 30.195 1.00 90.81 83 ALA A N 1
ATOM 659 C CA . ALA A 1 83 ? -23.164 -2.876 31.603 1.00 90.81 83 ALA A CA 1
ATOM 660 C C . ALA A 1 83 ? -24.252 -1.951 32.176 1.00 90.81 83 ALA A C 1
ATOM 662 O O . ALA A 1 83 ? -24.714 -2.177 33.293 1.00 90.81 83 ALA A O 1
ATOM 663 N N . ALA A 1 84 ? -24.688 -0.939 31.416 1.00 89.69 84 ALA A N 1
ATOM 664 C CA . ALA A 1 84 ? -25.766 -0.043 31.833 1.00 89.69 84 ALA A CA 1
ATOM 665 C C . ALA A 1 84 ? -27.116 -0.771 31.946 1.00 89.69 84 ALA A C 1
ATOM 667 O O . ALA A 1 84 ? -27.839 -0.556 32.912 1.00 89.69 84 ALA A O 1
ATOM 668 N N . GLN A 1 85 ? -27.436 -1.662 31.002 1.00 81.94 85 GLN A N 1
ATOM 669 C CA . GLN A 1 85 ? -28.675 -2.453 31.023 1.00 81.94 85 GLN A CA 1
ATOM 670 C C . GLN A 1 85 ? -28.700 -3.518 32.123 1.00 81.94 85 GLN A C 1
ATOM 672 O O . GLN A 1 85 ? -29.773 -3.893 32.577 1.00 81.94 85 GLN A O 1
ATOM 677 N N . SER A 1 86 ? -27.535 -4.017 32.536 1.00 75.38 86 SER A N 1
ATOM 678 C CA . SER A 1 86 ? -27.415 -5.020 33.604 1.00 75.38 86 SER A CA 1
ATOM 679 C C . SER A 1 86 ? -27.403 -4.412 35.013 1.00 75.38 86 SER A C 1
ATOM 681 O O . SER A 1 86 ? -27.442 -5.151 35.996 1.00 75.38 86 SER A O 1
ATOM 683 N N . ALA A 1 87 ? -27.276 -3.085 35.115 1.00 70.88 87 ALA A N 1
ATOM 684 C CA . ALA A 1 87 ? -27.241 -2.343 36.374 1.00 70.88 87 ALA A CA 1
ATOM 685 C C . ALA A 1 87 ? -28.604 -1.740 36.779 1.00 70.88 87 ALA A C 1
ATOM 687 O O . ALA A 1 87 ? -28.721 -1.267 37.912 1.00 70.88 87 ALA A O 1
ATOM 688 N N . ASP A 1 88 ? -29.590 -1.772 35.876 1.00 55.75 88 ASP A N 1
ATOM 689 C CA . ASP A 1 88 ? -31.013 -1.453 36.104 1.00 55.75 88 ASP A CA 1
ATOM 690 C C . ASP A 1 88 ? -31.818 -2.720 36.460 1.00 55.75 88 ASP A C 1
ATOM 692 O O . ASP A 1 88 ? -32.760 -2.615 37.284 1.00 55.75 88 ASP A O 1
#

Foldseek 3Di:
DLVLLVVLLVVLVCQLVVLVVVCVVPPDDCPDPDDDPVSVVVVVVSVVVSVVSNVVSVVSNVVSVVVVVVVVVVVVVVVVVVVVVVVD

Secondary structure (DSSP, 8-state):
-HHHHHHHHHHHTTTTHHHHHHHHHS---TTSSS-SHHHHHHHHHHHHHHHHHHHHHHHHHHHHHHHHHHHHHHHHHHHHHHHHHH--